Protein AF-A0A8T3PS26-F1 (afdb_monomer_lite)

Secondary structure (DSSP, 8-state):
-----TTTTHHHHHHHHHHHHHTTSPPPPPPPPTTEEEEEEEEES--S--EEEEEETTT--SEEEPPP-----EE-S--S---PPPTTS-GGG--EEE-EES--TTEEEEETTEEEEE-----TTSSPPPEEE---TT--TT--EEEE--

pLDDT: mean 79.86, std 14.34, range [41.72, 97.81]

Structure (mmCIF, N/CA/C/O backbone):
data_AF-A0A8T3PS26-F1
#
_entry.id   AF-A0A8T3PS26-F1
#
loop_
_atom_site.group_PDB
_atom_site.id
_atom_site.type_symbol
_atom_site.label_atom_id
_atom_site.label_alt_id
_atom_site.label_comp_id
_atom_site.label_asym_id
_atom_site.label_entity_id
_atom_site.label_seq_id
_atom_site.pdbx_PDB_ins_code
_atom_site.Cartn_x
_atom_site.Cartn_y
_atom_site.Cartn_z
_atom_site.occupancy
_atom_site.B_iso_or_equiv
_atom_site.auth_seq_id
_atom_site.auth_comp_id
_atom_site.auth_asym_id
_atom_site.auth_atom_id
_atom_site.pdbx_PDB_model_num
ATOM 1 N N . MET A 1 1 ? -33.891 15.680 -0.055 1.00 49.94 1 MET A N 1
ATOM 2 C CA . MET A 1 1 ? -32.909 15.553 1.040 1.00 49.94 1 MET A CA 1
ATOM 3 C C . MET A 1 1 ? -31.734 14.732 0.519 1.00 49.94 1 MET A C 1
ATOM 5 O O . MET A 1 1 ? -31.603 13.557 0.810 1.00 49.94 1 MET A O 1
ATOM 9 N N . HIS A 1 2 ? -30.951 15.341 -0.362 1.00 54.84 2 HIS A N 1
ATOM 10 C CA . HIS A 1 2 ? -29.684 14.826 -0.875 1.00 54.84 2 HIS A CA 1
ATOM 11 C C . HIS A 1 2 ? -28.657 15.887 -0.461 1.00 54.84 2 HIS A C 1
ATOM 13 O O . HIS A 1 2 ? -29.033 17.054 -0.427 1.00 54.84 2 HIS A O 1
ATOM 19 N N . GLU A 1 3 ? -27.431 15.501 -0.110 1.00 57.12 3 GLU A N 1
ATOM 20 C CA . GLU A 1 3 ? -26.338 16.384 0.369 1.00 57.12 3 GLU A CA 1
ATOM 21 C C . GLU A 1 3 ? -26.162 16.578 1.886 1.00 57.12 3 GLU A C 1
ATOM 23 O O . GLU A 1 3 ? -25.632 17.592 2.329 1.00 57.12 3 GLU A O 1
ATOM 28 N N . VAL A 1 4 ? -26.486 15.578 2.709 1.00 55.91 4 VAL A N 1
ATOM 29 C CA . VAL A 1 4 ? -25.908 15.513 4.064 1.00 55.91 4 VAL A CA 1
ATOM 30 C C . VAL A 1 4 ? -25.038 14.272 4.155 1.00 55.91 4 VAL A C 1
ATOM 32 O O . VAL A 1 4 ? -25.537 13.149 4.095 1.00 55.91 4 VAL A O 1
ATOM 35 N N . SER A 1 5 ? -23.721 14.465 4.238 1.00 67.62 5 SER A N 1
ATOM 36 C CA . SER A 1 5 ? -22.808 13.358 4.512 1.00 67.62 5 SER A CA 1
ATOM 37 C C . SER A 1 5 ? -23.127 12.782 5.894 1.00 67.62 5 SER A C 1
ATOM 39 O O . SER A 1 5 ? -23.508 13.520 6.809 1.00 67.62 5 SER A O 1
ATOM 41 N N . GLY A 1 6 ? -22.942 11.472 6.076 1.00 78.88 6 GLY A N 1
ATOM 42 C CA . GLY A 1 6 ? -23.153 10.830 7.377 1.00 78.88 6 GLY A CA 1
ATOM 43 C C . GLY A 1 6 ? -22.358 11.495 8.509 1.00 78.88 6 GLY A C 1
ATOM 44 O O . GLY A 1 6 ? -22.837 11.540 9.635 1.00 78.88 6 GLY A O 1
ATOM 45 N N . VAL A 1 7 ? -21.201 12.090 8.199 1.00 84.00 7 VAL A N 1
ATOM 46 C CA . VAL A 1 7 ? -20.316 12.762 9.164 1.00 84.00 7 VAL A CA 1
ATOM 47 C C . VAL A 1 7 ? -20.839 14.136 9.593 1.00 84.00 7 VAL A C 1
ATOM 49 O O . VAL A 1 7 ? -20.646 14.522 10.738 1.00 84.00 7 VAL A O 1
ATOM 52 N N . THR A 1 8 ? -21.509 14.881 8.710 1.00 83.00 8 THR A N 1
ATOM 53 C CA . THR A 1 8 ? -21.968 16.254 9.000 1.00 83.00 8 THR A CA 1
ATOM 54 C C . THR A 1 8 ? -23.432 16.342 9.424 1.00 83.00 8 THR A C 1
ATOM 56 O O . THR A 1 8 ? -23.834 17.361 9.973 1.00 83.00 8 THR A O 1
ATOM 59 N N . GLY A 1 9 ? -24.230 15.295 9.183 1.00 83.75 9 GLY A N 1
ATOM 60 C CA . GLY A 1 9 ? -25.641 15.242 9.577 1.00 83.75 9 GLY A CA 1
ATOM 61 C C . GLY A 1 9 ? -25.934 14.204 10.657 1.00 83.75 9 GLY A C 1
ATOM 62 O O . GLY A 1 9 ? -26.358 14.545 11.757 1.00 83.75 9 GLY A O 1
ATOM 63 N N . ALA A 1 10 ? -25.715 12.926 10.346 1.00 89.81 10 ALA A N 1
ATOM 64 C CA . ALA A 1 10 ? -26.122 11.830 11.226 1.00 89.81 10 ALA A CA 1
ATOM 65 C C . ALA A 1 10 ? -25.193 11.652 12.439 1.00 89.81 10 ALA A C 1
ATOM 67 O O . ALA A 1 10 ? -25.674 11.392 13.538 1.00 89.81 10 ALA A O 1
ATOM 68 N N . ALA A 1 11 ? -23.877 11.807 12.264 1.00 93.25 11 ALA A N 1
ATOM 69 C CA . ALA A 1 11 ? -22.907 11.602 13.337 1.00 93.25 11 ALA A CA 1
ATOM 70 C C . ALA A 1 11 ? -23.053 12.601 14.504 1.00 93.25 11 ALA A C 1
ATOM 72 O O . ALA A 1 11 ? -23.019 12.133 15.640 1.00 93.25 11 ALA A O 1
ATOM 73 N N . PRO A 1 12 ? -23.283 13.918 14.292 1.00 92.88 12 PRO A N 1
ATOM 74 C CA . PRO A 1 12 ? -23.526 14.849 15.397 1.00 92.88 12 PRO A CA 1
ATOM 75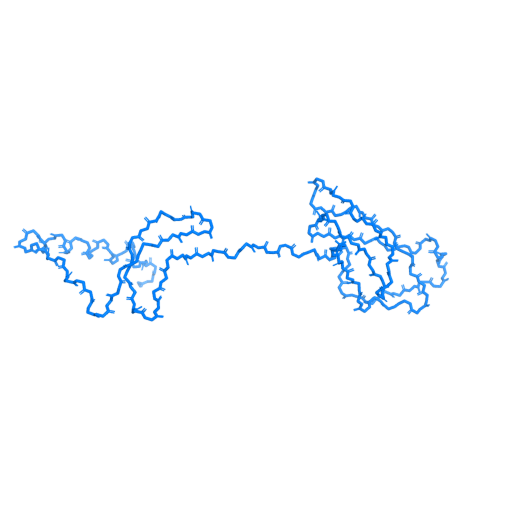 C C . PRO A 1 12 ? -24.787 14.500 16.194 1.00 92.88 12 PRO A C 1
ATOM 77 O O . PRO A 1 12 ? -24.740 14.445 17.418 1.00 92.88 12 PRO A O 1
ATOM 80 N N . VAL A 1 13 ? -25.886 14.161 15.507 1.00 93.62 13 VAL A N 1
ATOM 81 C CA . VAL A 1 13 ? -27.127 13.724 16.170 1.00 93.62 13 VAL A CA 1
ATOM 82 C C . VAL A 1 13 ? -26.890 12.446 16.977 1.00 93.62 13 VAL A C 1
ATOM 84 O O . VAL A 1 13 ? -27.322 12.342 18.121 1.00 93.62 13 VAL A O 1
ATOM 87 N N . TRP A 1 14 ? -26.174 11.471 16.411 1.00 93.94 14 TRP A N 1
ATOM 88 C CA . TRP A 1 14 ? -25.837 10.236 17.118 1.00 93.94 14 TRP A CA 1
ATOM 89 C C . TRP A 1 14 ? -24.952 10.477 18.342 1.00 93.94 14 TRP A C 1
ATOM 91 O O . TRP A 1 14 ? -25.189 9.873 19.385 1.00 93.94 14 TRP A O 1
ATOM 101 N N . HIS A 1 15 ? -23.966 11.368 18.229 1.00 93.94 15 HIS A N 1
ATOM 102 C CA . HIS A 1 15 ? -23.100 11.767 19.333 1.00 93.94 15 HIS A CA 1
ATOM 103 C C . HIS A 1 15 ? -23.915 12.374 20.480 1.00 93.94 15 HIS A C 1
ATOM 105 O O . HIS A 1 15 ? -23.791 11.921 21.611 1.00 93.94 15 HIS A O 1
ATOM 111 N N . GLU A 1 16 ? -24.809 13.329 20.195 1.00 95.06 16 GLU A N 1
ATOM 112 C CA . GLU A 1 16 ? -25.682 13.937 21.212 1.00 95.06 16 GLU A CA 1
ATOM 113 C C . GLU A 1 16 ? -26.591 12.907 21.898 1.00 95.06 16 GLU A C 1
ATOM 115 O O . GLU A 1 16 ? -26.747 12.918 23.122 1.00 95.06 16 GLU A O 1
ATOM 120 N N . VAL A 1 17 ? -27.172 11.987 21.120 1.00 94.62 17 VAL A N 1
ATOM 121 C CA . VAL A 1 17 ? -27.994 10.891 21.652 1.00 94.62 17 VAL A CA 1
ATOM 122 C C . VAL A 1 17 ? -27.162 9.981 22.557 1.00 94.62 17 VAL A C 1
ATOM 124 O O . VAL A 1 17 ? -27.586 9.673 23.673 1.00 94.62 17 VAL A O 1
ATOM 127 N N . MET A 1 18 ? -25.976 9.564 22.109 1.00 94.56 18 MET A N 1
ATOM 128 C CA . MET A 1 18 ? -25.107 8.672 22.875 1.00 94.56 18 MET A CA 1
ATOM 129 C C . MET A 1 18 ? -24.582 9.317 24.152 1.00 94.56 18 MET A C 1
ATOM 131 O O . MET A 1 18 ? -24.622 8.663 25.196 1.00 94.56 18 MET A O 1
ATOM 135 N N . ASP A 1 19 ? -24.188 10.590 24.102 1.00 94.50 19 ASP A N 1
ATOM 136 C CA . ASP A 1 19 ? -23.793 11.368 25.275 1.00 94.50 19 ASP A CA 1
ATOM 137 C C . ASP A 1 19 ? -24.931 11.443 26.290 1.00 94.50 19 ASP A C 1
ATOM 139 O O . ASP A 1 19 ? -24.727 11.187 27.479 1.00 94.50 19 ASP A O 1
ATOM 143 N N . HIS A 1 20 ? -26.152 11.751 25.836 1.00 95.12 20 HIS A N 1
ATOM 144 C CA . HIS A 1 20 ? -27.308 11.832 26.722 1.00 95.12 20 HIS A CA 1
ATOM 145 C C . HIS A 1 20 ? -27.547 10.509 27.457 1.00 95.12 20 HIS A C 1
ATOM 147 O O . HIS A 1 20 ? -27.724 10.527 28.676 1.00 95.12 20 HIS A O 1
ATOM 153 N N . LEU A 1 21 ? -27.545 9.387 26.729 1.00 94.12 21 LEU A N 1
ATOM 154 C CA . LEU A 1 21 ? -27.780 8.049 27.280 1.00 94.12 21 LEU A CA 1
ATOM 155 C C . LEU A 1 21 ? -26.659 7.613 28.241 1.00 94.12 21 LEU A C 1
ATOM 157 O O . LEU A 1 21 ? -26.941 7.079 29.317 1.00 94.12 21 LEU A O 1
ATOM 161 N N . HIS A 1 22 ? -25.397 7.893 27.903 1.00 94.62 22 HIS A N 1
ATOM 162 C CA . HIS A 1 22 ? -24.241 7.489 28.709 1.00 94.62 22 HIS A CA 1
ATOM 163 C C . HIS A 1 22 ? -24.130 8.221 30.054 1.00 94.62 22 HIS A C 1
ATOM 165 O O . HIS A 1 22 ? -23.477 7.710 30.962 1.00 94.62 22 HIS A O 1
ATOM 171 N N . ARG A 1 23 ? -24.799 9.372 30.238 1.00 94.62 23 ARG A N 1
ATOM 172 C CA . ARG A 1 23 ? -24.840 10.069 31.542 1.00 94.62 23 ARG A CA 1
ATOM 173 C C . ARG A 1 23 ? -25.466 9.229 32.651 1.00 94.62 23 ARG A C 1
ATOM 175 O O . ARG A 1 23 ? -25.069 9.359 33.805 1.00 94.62 23 ARG A O 1
ATOM 182 N N . SER A 1 24 ? -26.451 8.404 32.313 1.00 92.62 24 SER A N 1
ATOM 183 C CA . SER A 1 24 ? -27.180 7.577 33.283 1.00 92.62 24 SER A CA 1
ATOM 184 C C . SER A 1 24 ? -26.726 6.120 33.281 1.00 92.62 24 SER A C 1
ATOM 186 O O . SER A 1 24 ? -26.935 5.419 34.268 1.00 92.62 24 SER A O 1
ATOM 188 N N . ALA A 1 25 ? -26.097 5.667 32.198 1.00 91.25 25 ALA A N 1
ATOM 189 C CA . ALA A 1 25 ? -25.570 4.318 32.062 1.00 91.25 25 ALA A CA 1
ATOM 190 C C . ALA A 1 25 ? -24.228 4.358 31.313 1.00 91.25 25 ALA A C 1
ATOM 192 O O . ALA A 1 25 ? -24.209 4.211 30.089 1.00 91.25 25 ALA A O 1
ATOM 193 N N . PRO A 1 26 ? -23.102 4.570 32.021 1.00 88.94 26 PRO A N 1
ATOM 194 C CA . PRO A 1 26 ? -21.788 4.508 31.403 1.00 88.94 26 PRO A CA 1
ATOM 195 C C . PRO A 1 26 ? -21.573 3.146 30.739 1.00 88.94 26 PRO A C 1
ATOM 197 O O . PRO A 1 26 ? -21.760 2.100 31.363 1.00 88.94 26 PRO A O 1
ATOM 200 N N . GLY A 1 27 ? -21.184 3.166 29.468 1.00 86.38 27 GLY A N 1
ATOM 201 C CA . GLY A 1 27 ? -20.841 1.967 28.722 1.00 86.38 27 GLY A CA 1
ATOM 202 C C . GLY A 1 27 ? -19.596 1.299 29.299 1.00 86.38 27 GLY A C 1
ATOM 203 O O . GLY A 1 27 ? -18.659 1.958 29.752 1.00 86.38 27 GLY A O 1
ATOM 204 N N . THR A 1 28 ? -19.575 -0.027 29.264 1.00 89.25 28 THR A N 1
ATOM 205 C CA . THR A 1 28 ? -18.386 -0.824 29.560 1.00 89.25 28 THR A CA 1
ATOM 206 C C . THR A 1 28 ? -17.744 -1.276 28.258 1.00 89.25 28 THR A C 1
ATOM 208 O O . THR A 1 28 ? -18.427 -1.633 27.297 1.00 89.25 28 THR A O 1
ATOM 211 N N . ALA A 1 29 ? -16.411 -1.252 28.213 1.00 88.12 29 ALA A N 1
ATOM 212 C CA . ALA A 1 29 ? -15.692 -1.787 27.068 1.00 88.12 29 ALA A CA 1
ATOM 213 C C . ALA A 1 29 ? -15.997 -3.290 26.929 1.00 88.12 29 ALA A C 1
ATOM 215 O O . ALA A 1 29 ? -15.971 -4.008 27.937 1.00 88.12 29 ALA A O 1
ATOM 216 N N . PRO A 1 30 ? -16.283 -3.781 25.711 1.00 87.94 30 PRO A N 1
ATOM 217 C CA . PRO A 1 30 ? -16.474 -5.204 25.502 1.00 87.94 30 PRO A CA 1
ATOM 218 C C . PRO A 1 30 ? -15.177 -5.962 25.825 1.00 87.94 30 PRO A C 1
ATOM 220 O O . PRO A 1 30 ? -14.080 -5.418 25.654 1.00 87.94 30 PRO A O 1
ATOM 223 N N . PRO A 1 31 ? -15.276 -7.222 26.283 1.00 89.00 31 PRO A N 1
ATOM 224 C CA . PRO A 1 31 ? -14.101 -8.064 26.440 1.00 89.00 31 PRO A CA 1
ATOM 225 C C . PRO A 1 31 ? -13.412 -8.282 25.083 1.00 89.00 31 PRO A C 1
ATOM 227 O O . PRO A 1 31 ? -14.059 -8.183 24.035 1.00 89.00 31 PRO A O 1
ATOM 230 N N . PRO A 1 32 ? -12.107 -8.603 25.083 1.00 85.69 32 PRO A N 1
ATOM 231 C CA . PRO A 1 32 ? -11.384 -8.882 23.853 1.00 85.69 32 PRO A CA 1
ATOM 232 C C . PRO A 1 32 ? -12.029 -10.040 23.068 1.00 85.69 32 PRO A C 1
ATOM 234 O O . PRO A 1 32 ? -12.593 -10.960 23.673 1.00 85.69 32 PRO A O 1
ATOM 237 N N . PRO A 1 33 ? -11.961 -10.005 21.725 1.00 84.31 33 PRO A N 1
ATOM 238 C CA . PRO A 1 33 ? -12.602 -11.003 20.878 1.00 84.31 33 PRO A CA 1
ATOM 239 C C . PRO A 1 33 ? -12.019 -12.400 21.127 1.00 84.31 33 PRO A C 1
ATOM 241 O O . PRO A 1 33 ? -10.801 -12.585 21.160 1.00 84.31 33 PRO A O 1
ATOM 244 N N . GLN A 1 34 ? -12.886 -13.407 21.278 1.00 88.00 34 GLN A N 1
ATOM 245 C CA . GLN A 1 34 ? -12.443 -14.795 21.431 1.00 88.00 34 GLN A CA 1
ATOM 246 C C . GLN A 1 34 ? -11.729 -15.275 20.163 1.00 88.00 34 GLN A C 1
ATOM 248 O O . GLN A 1 34 ? -12.207 -15.054 19.053 1.00 88.00 34 GLN A O 1
ATOM 253 N N . GLY A 1 35 ? -10.579 -15.929 20.334 1.00 88.56 35 GLY A N 1
ATOM 254 C CA . GLY A 1 35 ? -9.735 -16.370 19.216 1.00 88.56 35 GLY A CA 1
ATOM 255 C C . GLY A 1 35 ? -8.960 -15.241 18.526 1.00 88.56 35 GLY A C 1
ATOM 256 O O . GLY A 1 35 ? -8.197 -15.515 17.599 1.00 88.56 35 GLY A O 1
ATOM 257 N N . GLY A 1 36 ? -9.126 -13.995 18.981 1.00 92.81 36 GLY A N 1
ATOM 258 C CA . GLY A 1 36 ? -8.311 -12.873 18.547 1.00 92.81 36 GLY A CA 1
ATOM 259 C C . GLY A 1 36 ? -6.931 -12.895 19.200 1.00 92.81 36 GLY A C 1
ATOM 260 O O . GLY A 1 36 ? -6.791 -13.236 20.375 1.00 92.81 36 GLY A O 1
ATOM 261 N N . VAL A 1 37 ? -5.913 -12.490 18.449 1.00 94.69 37 VAL A N 1
ATOM 262 C CA . VAL A 1 37 ? -4.556 -12.253 18.952 1.00 94.69 37 VAL A CA 1
ATOM 263 C C . VAL A 1 37 ? -4.231 -10.769 18.852 1.00 94.69 37 VAL A C 1
ATOM 265 O O . VAL A 1 37 ? -4.555 -10.130 17.852 1.00 94.69 37 VAL A O 1
ATOM 268 N N . ALA A 1 38 ? -3.624 -10.215 19.899 1.00 94.75 38 ALA A N 1
ATOM 269 C CA . ALA A 1 38 ? -3.193 -8.824 19.921 1.00 94.75 38 ALA A CA 1
ATOM 270 C C . ALA A 1 38 ? -1.717 -8.730 19.527 1.00 94.75 38 ALA A C 1
ATOM 272 O O . ALA A 1 38 ? -0.868 -9.330 20.185 1.00 94.75 38 ALA A O 1
ATOM 273 N N . GLU A 1 39 ? -1.411 -7.945 18.500 1.00 97.12 39 GLU A N 1
ATOM 274 C CA . GLU A 1 39 ? -0.051 -7.729 18.003 1.00 97.12 39 GLU A CA 1
ATOM 275 C C . GLU A 1 39 ? 0.286 -6.238 17.969 1.00 97.12 39 GLU A C 1
ATOM 277 O O . GLU A 1 39 ? -0.574 -5.392 17.720 1.00 97.12 39 GLU A O 1
ATOM 282 N N . ASP A 1 40 ? 1.557 -5.909 18.196 1.00 97.44 40 ASP A N 1
ATOM 283 C CA . ASP A 1 40 ? 2.046 -4.539 18.044 1.00 97.44 40 ASP A CA 1
ATOM 284 C C . ASP A 1 40 ? 2.384 -4.292 16.565 1.00 97.44 40 ASP A C 1
ATOM 286 O O . ASP A 1 40 ? 3.344 -4.847 16.020 1.00 97.44 40 ASP A O 1
ATOM 290 N N . LEU A 1 41 ? 1.561 -3.476 15.906 1.00 97.31 41 LEU A N 1
ATOM 291 C CA . LEU A 1 41 ? 1.616 -3.187 14.479 1.00 97.31 41 LEU A CA 1
ATOM 292 C C . LEU A 1 41 ? 2.472 -1.950 14.199 1.00 97.31 41 LEU A C 1
ATOM 294 O O . LEU A 1 41 ? 2.250 -0.879 14.765 1.00 97.31 41 LEU A O 1
ATOM 298 N N . VAL A 1 42 ? 3.420 -2.079 13.268 1.00 97.81 42 VAL A N 1
ATOM 299 C CA . VAL A 1 42 ? 4.281 -0.977 12.812 1.00 97.81 42 VAL A CA 1
ATOM 300 C C . VAL A 1 42 ? 4.123 -0.745 11.310 1.00 97.81 42 VAL A C 1
ATOM 302 O O . VAL A 1 42 ? 4.122 -1.690 10.521 1.00 97.81 42 VAL A O 1
ATOM 305 N N . PHE A 1 43 ? 4.060 0.517 10.890 1.00 95.69 43 PHE A N 1
ATOM 306 C CA . PHE A 1 43 ? 4.010 0.895 9.477 1.00 95.69 43 PHE A CA 1
ATOM 307 C C . PHE A 1 43 ? 5.409 1.200 8.932 1.00 95.69 43 PHE A C 1
ATOM 309 O O . PHE A 1 43 ? 6.264 1.748 9.628 1.00 95.69 43 PHE A O 1
ATOM 316 N N . THR A 1 44 ? 5.678 0.815 7.685 1.00 93.69 44 THR A N 1
ATOM 317 C CA . THR A 1 44 ? 6.943 1.094 6.991 1.00 93.69 44 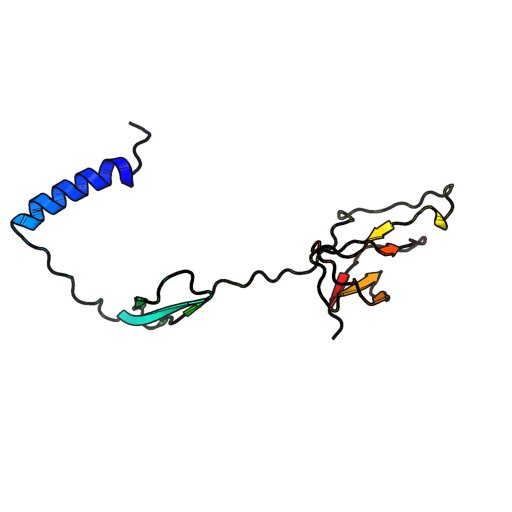THR A CA 1
ATOM 318 C C . THR A 1 44 ? 6.667 1.707 5.612 1.00 93.69 44 THR A C 1
ATOM 320 O O . THR A 1 44 ? 6.143 1.002 4.753 1.00 93.69 44 THR A O 1
ATOM 323 N N . PRO A 1 45 ? 7.025 2.982 5.357 1.00 92.19 45 PRO A N 1
ATOM 324 C CA . PRO A 1 45 ? 7.613 3.942 6.302 1.00 92.19 45 PRO A CA 1
ATOM 325 C C . PRO A 1 45 ? 6.644 4.277 7.459 1.00 92.19 45 PRO A C 1
ATOM 327 O O . PRO A 1 45 ? 5.468 3.929 7.354 1.00 92.19 45 PRO A O 1
ATOM 330 N N . PRO A 1 46 ? 7.107 4.908 8.560 1.00 93.00 46 PRO A N 1
ATOM 331 C CA . PRO A 1 46 ? 6.285 5.186 9.745 1.00 93.00 46 PRO A CA 1
ATOM 332 C C . PRO A 1 46 ? 5.268 6.312 9.481 1.00 93.00 46 PRO A C 1
ATOM 334 O O . PRO A 1 46 ? 5.383 7.413 10.008 1.00 93.00 46 PRO A O 1
ATOM 337 N N . ILE A 1 47 ? 4.294 6.040 8.610 1.00 93.19 47 ILE A N 1
ATOM 338 C CA . ILE A 1 47 ? 3.209 6.959 8.233 1.00 93.19 47 ILE A CA 1
ATOM 339 C C . ILE A 1 47 ? 2.129 7.070 9.311 1.00 93.19 47 ILE A C 1
ATOM 341 O O . ILE A 1 47 ? 1.407 8.059 9.356 1.00 93.19 47 ILE A O 1
ATOM 345 N N . GLU A 1 48 ? 2.039 6.065 10.177 1.00 94.12 48 GLU A N 1
ATOM 346 C CA . GLU A 1 48 ? 1.142 6.013 11.323 1.00 94.12 48 GLU A CA 1
ATOM 347 C C . GLU A 1 48 ? 1.935 5.562 12.554 1.00 94.12 48 GLU A C 1
ATOM 349 O O . GLU A 1 48 ? 2.919 4.819 12.447 1.00 94.12 48 GLU A O 1
ATOM 354 N N . THR A 1 49 ? 1.501 6.015 13.730 1.00 96.75 49 THR A N 1
ATOM 355 C CA . THR A 1 49 ? 2.093 5.631 15.015 1.00 96.75 49 THR A CA 1
ATOM 356 C C . THR A 1 49 ? 1.921 4.127 15.255 1.00 96.75 49 THR A C 1
ATOM 358 O O . THR A 1 49 ? 0.823 3.609 15.033 1.00 96.75 49 THR A O 1
ATOM 361 N N . PRO A 1 50 ? 2.955 3.420 15.752 1.00 97.06 50 PRO A N 1
ATOM 362 C CA . PRO A 1 50 ? 2.814 2.035 16.183 1.00 97.06 50 PRO A CA 1
ATOM 363 C C . PRO A 1 50 ? 1.674 1.867 17.186 1.00 97.06 50 PRO A C 1
ATOM 365 O O . PRO A 1 50 ? 1.581 2.626 18.153 1.00 97.06 50 PRO A O 1
ATOM 368 N N . ARG A 1 51 ? 0.814 0.872 16.969 1.00 96.56 51 ARG A N 1
ATOM 369 C CA . ARG A 1 51 ? -0.335 0.610 17.841 1.00 96.56 51 ARG A CA 1
ATOM 370 C C . ARG A 1 51 ? -0.611 -0.877 17.968 1.00 96.56 51 ARG A C 1
ATOM 372 O O . ARG A 1 51 ? -0.244 -1.662 17.099 1.00 96.56 51 ARG A O 1
ATOM 379 N N . ARG A 1 52 ? -1.252 -1.250 19.069 1.00 95.56 52 ARG A N 1
ATOM 380 C CA . ARG A 1 52 ? -1.692 -2.621 19.308 1.00 95.56 52 ARG A CA 1
ATOM 381 C C . ARG A 1 52 ? -3.011 -2.871 18.587 1.00 95.56 52 ARG A C 1
ATOM 383 O O . ARG A 1 52 ? -3.959 -2.121 18.797 1.00 95.56 52 ARG A O 1
ATOM 390 N N . GLU A 1 53 ? -3.057 -3.923 17.781 1.00 95.19 53 GLU A N 1
ATOM 391 C CA . GLU A 1 53 ? -4.215 -4.304 16.969 1.00 95.19 53 GLU A CA 1
ATOM 392 C C . GLU A 1 53 ? -4.612 -5.759 17.207 1.00 95.19 53 GLU A C 1
ATOM 394 O O . GLU A 1 53 ? -3.769 -6.590 17.548 1.00 95.19 53 GLU A O 1
ATOM 399 N N . TRP A 1 54 ? -5.899 -6.062 17.022 1.00 94.50 54 TRP A N 1
ATOM 400 C CA . TRP A 1 54 ? -6.448 -7.413 17.155 1.00 94.50 54 TRP A CA 1
ATOM 401 C C . TRP A 1 54 ? -6.647 -8.065 15.788 1.00 94.50 54 TRP A C 1
ATOM 403 O O . TRP A 1 54 ? -7.245 -7.477 14.889 1.00 94.50 54 TRP A O 1
ATOM 413 N N . PHE A 1 55 ? -6.205 -9.313 15.661 1.00 94.62 55 PHE A N 1
ATOM 414 C CA . PHE A 1 55 ? -6.288 -10.104 14.436 1.00 94.62 55 PHE A CA 1
ATOM 415 C C . PHE A 1 55 ? -6.931 -11.458 14.705 1.00 94.62 55 PHE A C 1
ATOM 417 O O . PHE A 1 55 ? -6.844 -11.977 15.817 1.00 94.62 55 PHE A O 1
ATOM 424 N N . LEU A 1 56 ? -7.504 -12.080 13.673 1.00 93.44 56 LEU A N 1
ATOM 425 C CA . LEU A 1 56 ? -7.691 -13.531 13.704 1.00 93.44 56 LEU A CA 1
ATOM 426 C C . LEU A 1 56 ? -6.309 -14.192 13.689 1.00 93.44 56 LEU A C 1
ATOM 428 O O . LEU A 1 56 ? -5.405 -13.696 13.013 1.00 93.44 56 LEU A O 1
ATOM 432 N N . ALA A 1 57 ? -6.141 -15.285 14.436 1.00 89.94 57 ALA A N 1
ATOM 433 C CA . ALA A 1 57 ? -4.835 -15.898 14.694 1.00 89.94 57 ALA A CA 1
ATOM 434 C C . ALA A 1 57 ? -4.004 -16.189 13.426 1.00 89.94 57 ALA A C 1
ATOM 436 O O . ALA A 1 57 ? -2.788 -16.024 13.432 1.00 89.94 57 ALA A O 1
ATOM 437 N N . ASP A 1 58 ? -4.651 -16.580 12.332 1.00 93.19 58 ASP A N 1
ATOM 438 C CA . ASP A 1 58 ? -4.044 -16.899 11.034 1.00 93.19 58 ASP A CA 1
ATOM 439 C C . ASP A 1 58 ? -3.797 -15.676 10.130 1.00 93.19 58 ASP A C 1
ATOM 441 O O . ASP A 1 58 ? -3.112 -15.775 9.114 1.00 93.19 58 ASP A O 1
ATOM 445 N N . THR A 1 59 ? -4.319 -14.512 10.513 1.00 94.50 59 THR A N 1
ATOM 446 C CA . THR A 1 59 ? -4.185 -13.236 9.786 1.00 94.50 59 THR A CA 1
ATOM 447 C C . THR A 1 59 ? -3.296 -12.223 10.503 1.00 94.50 59 THR A C 1
ATOM 449 O O . THR A 1 59 ? -3.143 -11.089 10.042 1.00 94.50 59 THR A O 1
ATOM 452 N N . ALA A 1 60 ? -2.717 -12.615 11.640 1.00 95.50 60 ALA A N 1
ATOM 453 C CA . ALA A 1 60 ? -1.925 -11.737 12.481 1.00 95.50 60 ALA A CA 1
ATOM 454 C C . ALA A 1 60 ? -0.713 -11.174 11.733 1.00 95.50 60 ALA A C 1
ATOM 456 O O . ALA A 1 60 ? 0.086 -11.906 11.144 1.00 95.50 60 ALA A O 1
ATOM 457 N N . MET A 1 61 ? -0.557 -9.851 11.784 1.00 96.12 61 MET A N 1
ATOM 458 C CA . MET A 1 61 ? 0.575 -9.155 11.184 1.00 96.12 61 MET A CA 1
ATOM 459 C C . MET A 1 61 ? 1.170 -8.146 12.159 1.00 96.12 61 MET A C 1
ATOM 461 O O . MET A 1 61 ? 0.468 -7.466 12.897 1.00 96.12 61 MET A O 1
ATOM 465 N N . ARG A 1 62 ? 2.497 -8.024 12.117 1.00 97.06 62 ARG A N 1
ATOM 466 C CA . ARG A 1 62 ? 3.270 -7.107 12.975 1.00 97.06 62 ARG A CA 1
ATOM 467 C C . ARG A 1 62 ? 3.810 -5.906 12.201 1.00 97.06 62 ARG A C 1
ATOM 469 O O . ARG A 1 62 ? 4.390 -4.985 12.773 1.00 97.06 62 ARG A O 1
ATOM 476 N N . ARG A 1 63 ? 3.666 -5.920 10.870 1.00 96.44 63 ARG A N 1
ATOM 477 C CA . ARG A 1 63 ? 4.184 -4.874 9.990 1.00 96.44 63 ARG A CA 1
ATOM 478 C C . ARG A 1 63 ? 3.339 -4.706 8.737 1.00 96.44 63 ARG A C 1
ATOM 480 O O . ARG A 1 63 ? 3.143 -5.672 8.007 1.00 96.44 63 ARG A O 1
ATOM 487 N N . ILE A 1 64 ? 2.954 -3.468 8.443 1.00 94.69 64 ILE A N 1
ATOM 488 C CA . ILE A 1 64 ? 2.414 -3.069 7.140 1.00 94.69 64 ILE A CA 1
ATOM 489 C C . ILE A 1 64 ? 3.487 -2.264 6.423 1.00 94.69 64 ILE A C 1
ATOM 491 O O . ILE A 1 64 ? 3.893 -1.197 6.878 1.00 94.69 64 ILE A O 1
ATOM 495 N N . ALA A 1 65 ? 3.968 -2.790 5.301 1.00 93.25 65 ALA A N 1
ATOM 496 C CA . ALA A 1 65 ? 4.920 -2.092 4.456 1.00 93.25 65 ALA A CA 1
ATOM 497 C C . ALA A 1 65 ? 4.197 -1.530 3.234 1.00 93.25 65 ALA A C 1
ATOM 499 O O . ALA A 1 65 ? 3.591 -2.276 2.464 1.00 93.25 65 ALA A O 1
ATOM 500 N N . LEU A 1 66 ? 4.295 -0.219 3.034 1.00 86.50 66 LEU A N 1
ATOM 501 C CA . LEU A 1 66 ? 3.953 0.369 1.754 1.00 86.50 66 LEU A CA 1
ATOM 502 C C . LEU A 1 66 ? 5.007 -0.057 0.728 1.00 86.50 66 LEU A C 1
ATOM 504 O O . LEU A 1 66 ? 6.209 -0.005 1.018 1.00 86.50 66 LEU A O 1
ATOM 508 N N . PRO A 1 67 ? 4.589 -0.460 -0.481 1.00 80.88 67 PRO A N 1
ATOM 509 C CA . PRO A 1 67 ? 5.533 -0.740 -1.541 1.00 80.88 67 PRO A CA 1
ATOM 510 C C . PRO A 1 67 ? 6.336 0.528 -1.831 1.00 80.88 67 PRO A C 1
ATOM 512 O O . PRO A 1 67 ? 5.778 1.580 -2.149 1.00 80.88 67 PRO A O 1
ATOM 515 N N . VAL A 1 68 ? 7.663 0.429 -1.744 1.00 71.31 68 VAL A N 1
ATOM 516 C CA . VAL A 1 68 ? 8.534 1.477 -2.274 1.00 71.31 68 VAL A CA 1
ATOM 517 C C . VAL A 1 68 ? 8.268 1.524 -3.778 1.00 71.31 68 VAL A C 1
ATOM 519 O O . VAL A 1 68 ? 8.411 0.484 -4.431 1.00 71.31 68 VAL A O 1
ATOM 522 N N . PRO A 1 69 ? 7.870 2.672 -4.355 1.00 65.31 69 PRO A N 1
ATOM 523 C CA . PRO A 1 69 ? 7.658 2.761 -5.787 1.00 65.31 69 PRO A CA 1
ATOM 524 C C . PRO A 1 69 ? 8.979 2.432 -6.478 1.00 65.31 69 PRO A C 1
ATOM 526 O O . PRO A 1 69 ? 9.919 3.230 -6.485 1.00 65.31 69 PRO A O 1
ATOM 529 N N . ARG A 1 70 ? 9.069 1.228 -7.052 1.00 63.00 70 ARG A N 1
ATOM 530 C CA . ARG A 1 70 ? 10.197 0.838 -7.887 1.00 63.00 70 ARG A CA 1
ATOM 531 C C . ARG A 1 70 ? 10.092 1.682 -9.146 1.00 63.00 70 ARG A C 1
ATOM 533 O O . ARG A 1 70 ? 9.349 1.347 -10.064 1.00 63.00 70 ARG A O 1
ATOM 540 N N . ARG A 1 71 ? 10.794 2.817 -9.172 1.00 67.50 71 ARG A N 1
ATOM 541 C CA . ARG A 1 71 ? 10.904 3.635 -10.378 1.00 67.50 71 ARG A CA 1
ATOM 542 C C . ARG A 1 71 ? 11.717 2.850 -11.401 1.00 67.50 71 ARG A C 1
ATOM 544 O O . ARG A 1 71 ? 12.939 2.927 -11.423 1.00 67.50 71 ARG A O 1
ATOM 551 N N . ALA A 1 72 ? 11.039 2.047 -12.209 1.00 72.56 72 ALA A N 1
ATOM 552 C CA . ALA A 1 72 ? 11.645 1.465 -13.390 1.00 72.56 72 ALA A CA 1
ATOM 553 C C . ALA A 1 72 ? 11.954 2.598 -14.375 1.00 72.56 72 ALA A C 1
ATOM 555 O O . ALA A 1 72 ? 11.100 3.452 -14.623 1.00 72.56 72 ALA A O 1
ATOM 556 N N . ALA A 1 73 ? 13.172 2.614 -14.913 1.00 78.81 73 ALA A N 1
ATOM 557 C CA . ALA A 1 73 ? 13.509 3.528 -15.991 1.00 78.81 73 ALA A CA 1
ATOM 558 C C . ALA A 1 73 ? 12.646 3.196 -17.213 1.00 78.81 73 ALA A C 1
ATOM 560 O O . ALA A 1 73 ? 12.595 2.047 -17.654 1.00 78.81 73 ALA A O 1
ATOM 561 N N . ARG A 1 74 ? 11.970 4.203 -17.758 1.00 81.31 74 ARG A N 1
ATOM 562 C CA . ARG A 1 74 ? 11.209 4.112 -19.008 1.00 81.31 74 ARG A CA 1
ATOM 563 C C . ARG A 1 74 ? 11.808 5.042 -20.049 1.00 81.31 74 ARG A C 1
ATOM 565 O O . ARG A 1 74 ? 12.406 6.056 -19.699 1.00 81.31 74 ARG A O 1
ATOM 572 N N . ILE A 1 75 ? 11.602 4.720 -21.318 1.00 84.62 75 ILE A N 1
ATOM 573 C CA . ILE A 1 75 ? 11.965 5.592 -22.436 1.00 84.62 75 ILE A CA 1
ATOM 574 C C . ILE A 1 75 ? 10.902 6.694 -22.526 1.00 84.62 75 ILE A C 1
ATOM 576 O O . ILE A 1 75 ? 9.719 6.381 -22.640 1.00 84.62 75 ILE A O 1
ATOM 580 N N . SER A 1 76 ? 11.298 7.964 -22.418 1.00 83.88 76 SER A N 1
ATOM 581 C CA . SER A 1 76 ? 10.376 9.111 -22.386 1.00 83.88 76 SER A CA 1
ATOM 582 C C . SER A 1 76 ? 10.335 9.926 -23.681 1.00 83.88 76 SER A C 1
ATOM 584 O O . SER A 1 76 ? 9.417 10.720 -23.856 1.00 83.88 76 SER A O 1
ATOM 586 N N . SER A 1 77 ? 11.286 9.740 -24.605 1.00 73.69 77 SER A N 1
ATOM 587 C CA . SER A 1 77 ? 11.371 10.552 -25.832 1.00 73.69 77 SER A CA 1
ATOM 588 C C . SER A 1 77 ? 10.654 9.986 -27.057 1.00 73.69 77 SER A C 1
ATOM 590 O O . SER A 1 77 ? 10.522 10.709 -28.041 1.00 73.69 77 SER A O 1
ATOM 592 N N . ILE A 1 78 ? 10.209 8.725 -27.035 1.00 70.88 78 ILE A N 1
ATOM 593 C CA . ILE A 1 78 ? 9.559 8.086 -28.186 1.00 70.88 78 ILE A CA 1
ATOM 594 C C . ILE A 1 78 ? 8.302 7.339 -27.712 1.00 70.88 78 ILE A C 1
ATOM 596 O O . ILE A 1 78 ? 8.428 6.386 -26.939 1.00 70.88 78 ILE A O 1
ATOM 600 N N . PRO A 1 79 ? 7.089 7.744 -28.138 1.00 63.44 79 PRO A N 1
ATOM 601 C CA . PRO A 1 79 ? 5.897 6.914 -27.974 1.00 63.44 79 PRO A CA 1
ATOM 602 C C . PRO A 1 79 ? 6.026 5.649 -28.834 1.00 63.44 79 PRO A C 1
ATOM 604 O O . PRO A 1 79 ? 6.731 5.660 -29.837 1.00 63.44 79 PRO A O 1
ATOM 607 N N . ALA A 1 80 ? 5.348 4.558 -28.469 1.00 66.06 80 ALA A N 1
ATOM 608 C CA . ALA A 1 80 ? 5.370 3.324 -29.258 1.00 66.06 80 ALA A CA 1
ATOM 609 C C . ALA A 1 80 ? 4.877 3.593 -30.695 1.00 66.06 80 ALA A C 1
ATOM 611 O O . ALA A 1 80 ? 3.679 3.749 -30.922 1.00 66.06 80 ALA A O 1
ATOM 612 N N . ALA A 1 81 ? 5.809 3.696 -31.645 1.00 69.12 81 ALA A N 1
ATOM 613 C CA . ALA A 1 81 ? 5.545 4.130 -33.011 1.00 69.12 81 ALA A CA 1
ATOM 614 C C . ALA A 1 81 ? 6.542 3.499 -33.992 1.00 69.12 81 ALA A C 1
ATOM 616 O O . ALA A 1 81 ? 7.712 3.293 -33.667 1.00 69.12 81 ALA A O 1
ATOM 617 N N . SER A 1 82 ? 6.075 3.219 -35.208 1.00 73.81 82 SER A N 1
ATOM 618 C CA . SER A 1 82 ? 6.932 2.858 -36.339 1.00 73.81 82 SER A CA 1
ATOM 619 C C . SER A 1 82 ? 7.522 4.125 -36.953 1.00 73.81 82 SER A C 1
ATOM 621 O O . SER A 1 82 ? 6.791 5.074 -37.234 1.00 73.81 82 SER A O 1
ATOM 623 N N . ILE A 1 83 ? 8.837 4.141 -37.163 1.00 75.50 83 ILE A N 1
ATOM 624 C CA . ILE A 1 83 ? 9.560 5.285 -37.726 1.00 75.50 83 ILE A CA 1
ATOM 625 C C . ILE A 1 83 ? 9.989 4.926 -39.147 1.00 75.50 83 ILE A C 1
ATOM 627 O O . ILE A 1 83 ? 10.598 3.880 -39.361 1.00 75.50 83 ILE A O 1
ATOM 631 N N . ALA A 1 84 ? 9.667 5.788 -40.110 1.00 79.56 84 ALA A N 1
ATOM 632 C CA . ALA A 1 84 ? 10.093 5.646 -41.498 1.00 79.56 84 ALA A CA 1
ATOM 633 C C . ALA A 1 84 ? 11.283 6.571 -41.781 1.00 79.56 84 ALA A C 1
ATOM 635 O O . ALA A 1 84 ? 11.267 7.737 -41.383 1.00 79.56 84 ALA A O 1
ATOM 636 N N . LEU A 1 85 ? 12.296 6.055 -42.479 1.00 81.94 85 LEU A N 1
ATOM 637 C CA . LEU A 1 85 ? 13.417 6.857 -42.970 1.00 81.94 8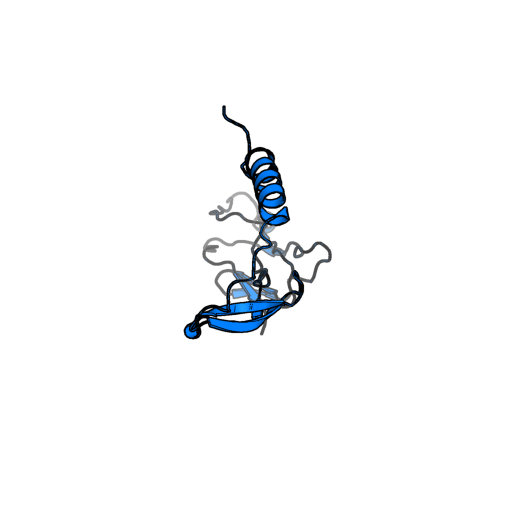5 LEU A CA 1
ATOM 638 C C . LEU A 1 85 ? 13.052 7.490 -44.306 1.00 81.94 85 LEU A C 1
ATOM 640 O O . LEU A 1 85 ? 12.482 6.837 -45.180 1.00 81.94 85 LEU A O 1
ATOM 644 N N . HIS A 1 86 ? 13.396 8.761 -44.462 1.00 82.31 86 HIS A N 1
ATOM 645 C CA . HIS A 1 86 ? 13.157 9.500 -45.688 1.00 82.31 86 HIS A CA 1
ATOM 646 C C . HIS A 1 86 ? 14.312 9.265 -46.675 1.00 82.31 86 HIS A C 1
ATOM 648 O O . HIS A 1 86 ? 15.463 9.485 -46.296 1.00 82.31 86 HIS A O 1
ATOM 654 N N . PRO A 1 87 ? 14.061 8.866 -47.934 1.00 83.12 87 PRO A N 1
ATOM 655 C CA . PRO A 1 87 ? 15.132 8.558 -48.888 1.00 83.12 87 PRO A CA 1
ATOM 656 C C . PRO A 1 87 ? 15.958 9.790 -49.289 1.00 83.12 87 PRO A C 1
ATOM 658 O O . PRO A 1 87 ? 17.163 9.681 -49.489 1.00 83.12 87 PRO A O 1
ATOM 661 N N . ASP A 1 88 ? 15.334 10.969 -49.348 1.00 90.12 88 ASP A N 1
ATOM 662 C CA . ASP A 1 88 ? 16.009 12.197 -49.805 1.00 90.12 88 ASP A CA 1
ATOM 663 C C . ASP A 1 88 ? 16.796 12.938 -48.711 1.00 90.12 88 ASP A C 1
ATOM 665 O O . ASP A 1 88 ? 17.527 13.887 -49.000 1.00 90.12 88 ASP A O 1
ATOM 669 N N . ILE A 1 89 ? 16.637 12.556 -47.438 1.00 82.62 89 ILE A N 1
ATOM 670 C CA . ILE A 1 89 ? 17.336 13.222 -46.335 1.00 82.62 89 ILE A CA 1
ATOM 671 C C . ILE A 1 89 ? 18.641 12.455 -46.068 1.00 82.62 89 ILE A C 1
ATOM 673 O O . ILE A 1 89 ? 18.590 11.251 -45.828 1.00 82.62 89 ILE A O 1
ATOM 677 N N . PRO A 1 90 ? 19.816 13.111 -46.051 1.00 88.06 90 PRO A N 1
ATOM 678 C CA . PRO A 1 90 ? 21.068 12.447 -45.693 1.00 88.06 90 PRO A CA 1
ATOM 679 C C . PRO A 1 90 ? 20.968 11.740 -44.340 1.00 88.06 90 PRO A C 1
ATOM 681 O O . PRO A 1 90 ? 20.370 12.286 -43.406 1.00 88.06 90 PRO A O 1
ATOM 684 N N . ALA A 1 91 ? 21.554 10.546 -44.226 1.00 82.31 91 ALA A N 1
ATOM 685 C CA . ALA A 1 91 ? 21.445 9.716 -43.028 1.00 82.31 91 ALA A CA 1
ATOM 686 C C . ALA A 1 91 ? 21.859 10.497 -41.774 1.00 82.31 91 ALA A C 1
ATOM 688 O O . ALA A 1 91 ? 21.125 10.509 -40.795 1.00 82.31 91 ALA A O 1
ATOM 689 N N . GLU A 1 92 ? 22.936 11.279 -41.844 1.00 85.44 92 GLU A N 1
ATOM 690 C CA . GLU A 1 92 ? 23.482 12.057 -40.725 1.00 85.44 92 GLU A CA 1
ATOM 691 C C . GLU A 1 92 ? 22.501 13.108 -40.176 1.00 85.44 92 GLU A C 1
ATOM 693 O O . GLU A 1 92 ? 22.659 13.590 -39.051 1.00 85.44 92 GLU A O 1
ATOM 698 N N . ARG A 1 93 ? 21.488 13.478 -40.971 1.00 88.31 93 ARG A N 1
ATOM 699 C CA . ARG A 1 93 ? 20.428 14.429 -40.610 1.00 88.31 93 ARG A CA 1
ATOM 700 C C . ARG A 1 93 ? 19.152 13.745 -40.110 1.00 88.31 93 ARG A C 1
ATOM 702 O O . ARG A 1 93 ? 18.232 14.439 -39.691 1.00 88.31 93 ARG A O 1
ATOM 709 N N . GLN A 1 94 ? 19.097 12.414 -40.108 1.00 88.19 94 GLN A N 1
ATOM 710 C CA . GLN A 1 94 ? 17.950 11.610 -39.671 1.00 88.19 94 GLN A CA 1
ATOM 711 C C . GLN A 1 94 ? 18.204 10.927 -38.318 1.00 88.19 94 GLN A C 1
ATOM 713 O O . GLN A 1 94 ? 18.077 9.712 -38.191 1.00 88.19 94 GLN A O 1
ATOM 718 N N . ARG A 1 95 ? 18.585 11.701 -37.293 1.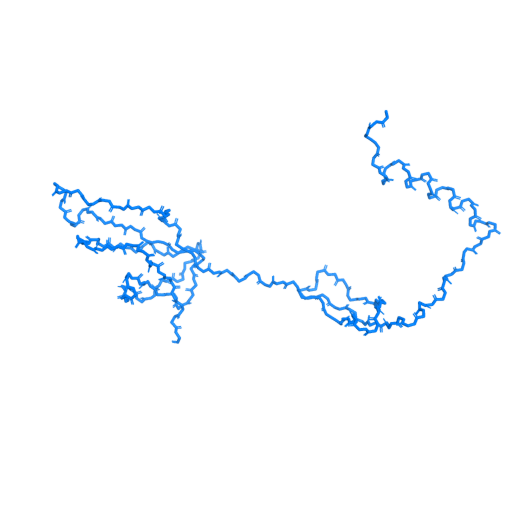00 85.81 95 ARG A N 1
ATOM 719 C CA . ARG A 1 95 ? 18.899 11.182 -35.947 1.00 85.81 95 ARG A CA 1
ATOM 720 C C . ARG A 1 95 ? 17.685 11.190 -35.026 1.00 85.81 95 ARG A C 1
ATOM 722 O O . ARG A 1 95 ? 16.917 12.148 -34.998 1.00 85.81 95 ARG A O 1
ATOM 729 N N . LEU A 1 96 ? 17.582 10.158 -34.194 1.00 84.25 96 LEU A N 1
ATOM 730 C CA . LEU A 1 96 ? 16.579 10.040 -33.140 1.00 84.25 96 LEU A CA 1
ATOM 731 C C . LEU A 1 96 ? 17.219 10.262 -31.775 1.00 84.25 96 LEU A C 1
ATOM 733 O O . LEU A 1 96 ? 18.232 9.651 -31.443 1.00 84.25 96 LEU A O 1
ATOM 737 N N . PHE A 1 97 ? 16.612 11.120 -30.960 1.00 84.50 97 PHE A N 1
ATOM 738 C CA . PHE A 1 97 ? 17.095 11.386 -29.610 1.00 84.50 97 PHE A CA 1
ATOM 739 C C . PHE A 1 97 ? 16.349 10.525 -28.592 1.00 84.50 97 PHE A C 1
ATOM 741 O O . PHE A 1 97 ? 15.137 10.641 -28.406 1.00 84.50 97 PHE A O 1
ATOM 748 N N . LEU A 1 98 ? 17.096 9.661 -27.915 1.00 83.56 98 LEU A N 1
ATOM 749 C CA . LEU A 1 98 ? 16.609 8.744 -26.894 1.00 83.56 98 LEU A CA 1
ATOM 750 C C . LEU A 1 98 ? 16.797 9.341 -25.497 1.00 83.56 98 LEU A C 1
ATOM 752 O O . LEU A 1 98 ? 17.844 9.911 -25.189 1.00 83.56 98 LEU A O 1
ATOM 756 N N . ARG A 1 99 ? 15.778 9.203 -24.648 1.00 84.50 99 ARG A N 1
ATOM 757 C CA . ARG A 1 99 ? 15.756 9.715 -23.274 1.00 84.50 99 ARG A CA 1
ATOM 758 C C . ARG A 1 99 ? 15.097 8.716 -22.337 1.00 84.50 99 ARG A C 1
ATOM 760 O O . ARG A 1 99 ? 14.122 8.072 -22.715 1.00 84.50 99 ARG A O 1
ATOM 767 N N . ALA A 1 100 ? 15.628 8.618 -21.124 1.00 82.62 100 ALA A N 1
ATOM 768 C CA . ALA A 1 100 ? 15.155 7.733 -20.074 1.00 82.62 100 ALA A CA 1
ATOM 769 C C . ALA A 1 100 ? 14.809 8.496 -18.794 1.00 82.62 100 ALA A C 1
ATOM 771 O O . ALA A 1 100 ? 15.547 9.397 -18.390 1.00 82.62 100 ALA A O 1
ATOM 772 N N . GLU A 1 101 ? 13.740 8.080 -18.117 1.00 83.12 101 GLU A N 1
ATOM 773 C CA . GLU A 1 101 ? 13.324 8.629 -16.826 1.00 83.12 101 GLU A CA 1
ATOM 774 C C . GLU A 1 101 ? 12.871 7.521 -15.848 1.00 83.12 101 GLU A C 1
ATOM 776 O O . GLU A 1 101 ? 12.080 6.661 -16.239 1.00 83.12 101 GLU A O 1
ATOM 781 N N . PRO A 1 102 ? 13.313 7.546 -14.573 1.00 80.19 102 PRO A N 1
ATOM 782 C CA . PRO A 1 102 ? 14.354 8.431 -14.065 1.00 80.19 102 PRO A CA 1
ATOM 783 C C . PRO A 1 102 ? 15.756 8.051 -14.580 1.00 80.19 102 PRO A C 1
ATOM 785 O O . PRO A 1 102 ? 16.010 6.893 -14.912 1.00 80.19 102 PRO A O 1
ATOM 788 N N . ALA A 1 103 ? 16.682 9.010 -14.599 1.00 77.25 103 ALA A N 1
ATOM 789 C CA . ALA A 1 103 ? 18.105 8.740 -14.806 1.00 77.25 103 ALA A CA 1
ATOM 790 C C . ALA A 1 103 ? 18.675 7.980 -13.596 1.00 77.25 103 ALA A C 1
ATOM 792 O O . ALA A 1 103 ? 18.932 8.577 -12.551 1.00 77.25 103 ALA A O 1
ATOM 793 N N . LEU A 1 104 ? 18.842 6.662 -13.726 1.00 75.00 104 LEU A N 1
ATOM 794 C CA . LEU A 1 104 ? 19.414 5.808 -12.684 1.00 75.00 104 LEU A CA 1
ATOM 795 C C . LEU A 1 104 ? 20.868 5.432 -13.013 1.00 75.00 104 LEU A C 1
ATOM 797 O O . LEU A 1 104 ? 21.192 5.214 -14.185 1.00 75.00 104 LEU A O 1
ATOM 801 N N . PRO A 1 105 ? 21.734 5.285 -11.996 1.00 71.56 105 PRO A N 1
ATOM 802 C CA . PRO A 1 105 ? 23.060 4.711 -12.177 1.00 71.56 105 PRO A CA 1
ATOM 803 C C . PRO A 1 105 ? 22.997 3.307 -12.792 1.00 71.56 105 PRO A C 1
ATOM 805 O O . PRO A 1 105 ? 22.090 2.523 -12.508 1.00 71.56 105 PRO A O 1
ATOM 808 N N . GLY A 1 106 ? 23.976 2.993 -13.640 1.00 73.81 106 GLY A N 1
ATOM 809 C CA . GLY A 1 106 ? 24.095 1.687 -14.286 1.00 73.81 106 GLY A CA 1
ATOM 810 C C . GLY A 1 106 ? 23.189 1.486 -15.501 1.00 73.81 106 GLY A C 1
ATOM 811 O O . GLY A 1 106 ? 23.282 0.445 -16.131 1.00 73.81 106 GLY A O 1
ATOM 812 N N . LEU A 1 107 ? 22.335 2.435 -15.889 1.00 76.62 107 LEU A N 1
ATOM 813 C CA . LEU A 1 107 ? 21.514 2.271 -17.090 1.00 76.62 107 LEU A CA 1
ATOM 814 C C . LEU A 1 107 ? 22.363 2.248 -18.377 1.00 76.62 107 LEU A C 1
ATOM 816 O O . LEU A 1 107 ? 23.188 3.136 -18.615 1.00 76.62 107 LEU A O 1
ATOM 820 N N . ALA A 1 108 ? 22.107 1.257 -19.231 1.00 79.12 108 ALA A N 1
ATOM 821 C CA . ALA A 1 108 ? 22.694 1.111 -20.561 1.00 79.12 108 ALA A CA 1
ATOM 822 C C . ALA A 1 108 ? 21.606 1.028 -21.638 1.00 79.12 108 ALA A C 1
ATOM 824 O O . ALA A 1 108 ? 20.584 0.360 -21.451 1.00 79.12 108 ALA A O 1
ATOM 825 N N . TRP A 1 109 ? 21.847 1.687 -22.773 1.00 81.44 109 TRP A N 1
ATOM 826 C CA . TRP A 1 109 ? 20.956 1.640 -23.930 1.00 81.44 109 TRP A CA 1
ATOM 827 C C . TRP A 1 109 ? 21.257 0.425 -24.795 1.00 81.44 109 TRP A C 1
ATOM 829 O O . TRP A 1 109 ? 22.418 0.142 -25.101 1.00 81.44 109 TRP A O 1
ATOM 839 N N . GLN A 1 110 ? 20.200 -0.259 -25.228 1.00 82.81 110 GLN A N 1
ATOM 840 C CA . GLN A 1 110 ? 20.290 -1.354 -26.185 1.00 82.81 110 GLN A CA 1
ATOM 841 C C . GLN A 1 110 ? 19.288 -1.162 -27.321 1.00 82.81 110 GLN A C 1
ATOM 843 O O . GLN A 1 110 ? 18.119 -0.863 -27.066 1.00 82.81 110 GLN A O 1
ATOM 848 N N . ILE A 1 111 ? 19.748 -1.394 -28.548 1.00 81.31 111 ILE A N 1
ATOM 849 C CA . ILE A 1 111 ? 18.935 -1.477 -29.767 1.00 81.31 111 ILE A CA 1
ATOM 850 C C . ILE A 1 111 ? 19.059 -2.916 -30.255 1.00 81.31 111 ILE A C 1
ATOM 852 O O . ILE A 1 111 ? 20.170 -3.426 -30.349 1.00 81.31 111 ILE A O 1
ATOM 856 N N . ASP A 1 112 ? 17.941 -3.622 -30.418 1.00 78.94 112 ASP A N 1
ATOM 857 C CA . ASP A 1 112 ? 17.937 -5.050 -30.777 1.00 78.94 112 ASP A CA 1
ATOM 858 C C . ASP A 1 112 ? 18.832 -5.931 -29.890 1.00 78.94 112 ASP A C 1
ATOM 860 O O . ASP A 1 112 ? 19.445 -6.903 -30.323 1.00 78.94 112 ASP A O 1
ATOM 864 N N . ARG A 1 113 ? 18.874 -5.594 -28.591 1.00 76.94 113 ARG A N 1
ATOM 865 C CA . ARG A 1 113 ? 19.734 -6.203 -27.553 1.00 76.94 113 ARG A CA 1
ATOM 866 C C . ARG A 1 113 ? 21.237 -5.961 -27.730 1.00 76.94 113 ARG A C 1
ATOM 868 O O . ARG A 1 113 ? 22.005 -6.424 -26.887 1.00 76.94 113 ARG A O 1
ATOM 875 N N . VAL A 1 114 ? 21.650 -5.202 -28.739 1.00 79.81 114 VAL A N 1
ATOM 876 C CA . VAL A 1 114 ? 23.033 -4.767 -28.936 1.00 79.81 114 VAL A CA 1
ATOM 877 C C . VAL A 1 114 ? 23.286 -3.511 -28.093 1.00 79.81 114 VAL A C 1
ATOM 879 O O . VAL A 1 114 ? 22.534 -2.538 -28.210 1.00 79.81 114 VAL A O 1
ATOM 882 N N . PRO A 1 115 ? 24.302 -3.505 -27.208 1.00 76.56 115 PRO A N 1
ATOM 883 C CA . PRO A 1 115 ? 24.690 -2.312 -26.463 1.00 76.56 115 PRO A CA 1
ATOM 884 C C . PRO A 1 115 ? 25.058 -1.163 -27.405 1.00 76.56 115 PRO A C 1
ATOM 886 O O . PRO A 1 115 ? 25.935 -1.308 -28.249 1.00 76.56 115 PRO A O 1
ATOM 889 N N . PHE A 1 116 ? 24.384 -0.024 -27.246 1.00 72.12 116 PHE A N 1
ATOM 890 C CA . PHE A 1 116 ? 24.589 1.168 -28.072 1.00 72.12 116 PHE A CA 1
ATOM 891 C C . PHE A 1 116 ? 25.402 2.247 -27.339 1.00 72.12 116 PHE A C 1
ATOM 893 O O . PHE A 1 116 ? 26.308 2.841 -27.916 1.00 72.12 116 PHE A O 1
ATOM 900 N N . ILE A 1 117 ? 25.127 2.473 -26.048 1.00 70.56 117 ILE A N 1
ATOM 901 C CA . ILE A 1 117 ? 25.977 3.290 -25.172 1.00 70.56 117 ILE A CA 1
ATOM 902 C C . ILE A 1 117 ? 25.891 2.790 -23.727 1.00 70.56 117 ILE A C 1
ATOM 904 O O . ILE A 1 117 ? 24.806 2.485 -23.215 1.00 70.56 117 ILE A O 1
ATOM 908 N N . THR A 1 118 ? 27.044 2.727 -23.063 1.00 54.16 118 THR A N 1
ATOM 909 C CA . THR A 1 118 ? 27.152 2.491 -21.621 1.00 54.16 118 THR A CA 1
ATOM 910 C C . THR A 1 118 ? 27.158 3.845 -20.914 1.00 54.16 118 THR A C 1
ATOM 912 O O . THR A 1 118 ? 27.920 4.725 -21.301 1.00 54.16 118 THR A O 1
ATOM 915 N N . ALA A 1 119 ? 26.333 3.985 -19.875 1.00 52.81 119 ALA A N 1
ATOM 916 C CA . ALA A 1 119 ? 26.131 5.179 -19.050 1.00 52.81 119 ALA A CA 1
ATOM 917 C C . ALA A 1 119 ? 25.169 6.230 -19.632 1.00 52.81 119 ALA A C 1
ATOM 919 O O . ALA A 1 119 ? 25.553 7.244 -20.214 1.00 52.81 119 ALA A O 1
ATOM 920 N N . ALA A 1 120 ? 23.880 6.046 -19.341 1.00 52.62 120 ALA A N 1
ATOM 921 C CA . ALA A 1 120 ? 22.996 7.189 -19.153 1.00 52.62 120 ALA A CA 1
ATOM 922 C C . ALA A 1 120 ? 23.446 7.916 -17.873 1.00 52.62 120 ALA A C 1
ATOM 924 O O . ALA A 1 120 ? 23.150 7.480 -16.763 1.00 52.62 120 ALA A O 1
ATOM 925 N N . GLY A 1 121 ? 24.240 8.976 -18.034 1.00 53.34 121 GLY A N 1
ATOM 926 C CA . GLY A 1 121 ? 24.735 9.778 -16.918 1.00 53.34 121 GLY A CA 1
ATOM 927 C C . GLY A 1 121 ? 23.605 10.231 -15.992 1.00 53.34 121 GLY A C 1
ATOM 928 O O . GLY A 1 121 ? 22.508 10.580 -16.439 1.00 53.34 121 GLY A O 1
ATOM 929 N N . THR A 1 122 ? 23.879 10.217 -14.690 1.00 52.91 122 THR A N 1
ATOM 930 C CA . THR A 1 122 ? 23.006 10.794 -13.670 1.00 52.91 122 THR A CA 1
ATOM 931 C C . THR A 1 122 ? 22.787 12.269 -13.996 1.00 52.91 122 THR A C 1
ATOM 933 O O . THR A 1 122 ? 23.746 13.027 -14.121 1.00 52.91 122 THR A O 1
ATOM 936 N N . SER A 1 123 ? 21.532 12.684 -14.144 1.00 58.16 123 SER A N 1
ATOM 937 C CA . SER A 1 123 ? 21.176 14.087 -14.355 1.00 58.16 123 SER A CA 1
ATOM 938 C C . SER A 1 123 ? 20.417 14.609 -13.139 1.00 58.16 123 SER A C 1
ATOM 940 O O . SER A 1 123 ? 19.479 13.939 -12.691 1.00 58.16 123 SER A O 1
ATOM 942 N N . PRO A 1 124 ? 20.746 15.808 -12.626 1.00 55.53 124 PRO A N 1
ATOM 943 C CA . PRO A 1 124 ? 20.016 16.421 -11.517 1.00 55.53 124 PRO A CA 1
ATOM 944 C C . PRO A 1 124 ? 18.537 16.683 -11.853 1.00 55.53 124 PRO A C 1
ATOM 946 O O . PRO A 1 124 ? 17.710 16.765 -10.952 1.00 55.53 124 PRO A O 1
ATOM 949 N N . ALA A 1 125 ? 18.177 16.733 -13.142 1.00 62.44 125 ALA A N 1
ATOM 950 C CA . ALA A 1 125 ? 16.801 16.898 -13.615 1.00 62.44 125 ALA A CA 1
ATOM 951 C C . ALA A 1 125 ? 15.971 15.593 -13.602 1.00 62.44 125 ALA A C 1
ATOM 953 O O . ALA A 1 125 ? 14.862 15.557 -14.132 1.00 62.44 125 ALA A O 1
ATOM 954 N N . GLY A 1 126 ? 16.515 14.486 -13.080 1.00 68.25 126 GLY A N 1
ATOM 955 C CA . GLY A 1 126 ? 15.838 13.185 -13.047 1.00 68.25 126 GLY A CA 1
ATOM 956 C C . GLY A 1 126 ? 15.672 12.519 -14.417 1.00 68.25 126 GLY A C 1
ATOM 957 O O . GLY A 1 126 ? 15.087 11.448 -14.495 1.00 68.25 126 GLY A O 1
ATOM 958 N N . THR A 1 127 ? 16.214 13.108 -15.481 1.00 72.69 127 THR A N 1
ATOM 959 C CA . THR A 1 127 ? 16.037 12.704 -16.882 1.00 72.69 127 THR A CA 1
ATOM 960 C C . THR A 1 127 ? 17.393 12.471 -17.528 1.00 72.69 127 THR A C 1
ATOM 962 O O . THR A 1 127 ? 18.264 13.327 -17.394 1.00 72.69 127 THR A O 1
ATOM 965 N N . SER A 1 128 ? 17.603 11.361 -18.239 1.00 74.69 128 SER A N 1
ATOM 966 C CA . SER A 1 128 ? 18.909 11.097 -18.856 1.00 74.69 128 SER A CA 1
ATOM 967 C C . SER A 1 128 ? 19.265 12.178 -19.886 1.00 74.69 128 SER A C 1
ATOM 969 O O . SER A 1 128 ? 18.366 12.707 -20.551 1.00 74.69 128 SER A O 1
ATOM 971 N N . PRO A 1 129 ? 20.559 12.482 -20.096 1.00 77.38 129 PRO A N 1
ATOM 972 C CA . PRO A 1 129 ? 20.958 13.266 -21.260 1.00 77.38 129 PRO A CA 1
ATOM 973 C C . PRO A 1 129 ? 20.429 12.602 -22.548 1.00 77.38 129 PRO A C 1
ATOM 975 O O . PRO A 1 129 ? 20.352 11.367 -22.603 1.00 77.38 129 PRO A O 1
ATOM 978 N N . PRO A 1 130 ? 20.015 13.389 -23.560 1.00 78.94 130 PRO A N 1
ATOM 979 C CA . PRO A 1 130 ? 19.541 12.835 -24.819 1.00 78.94 130 PRO A CA 1
ATOM 980 C C . PRO A 1 130 ? 20.693 12.129 -25.539 1.00 78.94 130 PRO A C 1
ATOM 982 O O . PRO A 1 130 ? 21.764 12.706 -25.725 1.00 78.94 130 PRO A O 1
ATOM 985 N N . VAL A 1 131 ? 20.464 10.892 -25.970 1.00 81.56 131 VAL A N 1
ATOM 986 C CA . VAL A 1 131 ? 21.435 10.112 -26.745 1.00 81.56 131 VAL A CA 1
ATOM 987 C C . VAL A 1 131 ? 20.970 10.064 -28.196 1.00 81.56 131 VAL A C 1
ATOM 989 O O . VAL A 1 131 ? 19.860 9.620 -28.474 1.00 81.56 131 VAL A O 1
ATOM 992 N N . GLY A 1 132 ? 21.799 10.544 -29.123 1.00 84.12 132 GLY A N 1
ATOM 993 C CA . GLY A 1 132 ? 21.477 10.549 -30.551 1.00 84.12 132 GLY A CA 1
ATOM 994 C C . GLY A 1 132 ? 21.791 9.209 -31.213 1.00 84.12 132 GLY A C 1
ATOM 995 O O . GLY A 1 132 ? 22.964 8.905 -31.428 1.00 84.12 132 GLY A O 1
ATOM 996 N N . TRP A 1 133 ? 20.756 8.459 -31.577 1.00 82.81 133 TRP A N 1
ATOM 997 C CA . TRP A 1 133 ? 20.828 7.217 -32.344 1.00 82.81 133 TRP A CA 1
ATOM 998 C C . TRP A 1 133 ? 20.587 7.472 -33.836 1.00 82.81 133 TRP A C 1
ATOM 1000 O O . TRP A 1 133 ? 19.768 8.315 -34.206 1.00 82.81 133 TRP A O 1
ATOM 1010 N N . GLN A 1 134 ? 21.331 6.761 -34.682 1.00 85.38 134 GLN A N 1
ATOM 1011 C CA . GLN A 1 134 ? 21.205 6.813 -36.133 1.00 85.38 134 GLN A CA 1
ATOM 1012 C C . GLN A 1 134 ? 20.568 5.501 -36.616 1.00 85.38 134 GLN A C 1
ATOM 1014 O O . GLN A 1 134 ? 21.258 4.483 -36.587 1.00 85.38 134 GLN A O 1
ATOM 1019 N N . PRO A 1 135 ? 19.290 5.502 -37.028 1.00 78.25 135 PRO A N 1
ATOM 1020 C CA . PRO A 1 135 ? 18.647 4.320 -37.593 1.00 78.25 135 PRO A CA 1
ATOM 1021 C C . PRO A 1 135 ? 19.229 3.962 -38.966 1.00 78.25 135 PRO A C 1
ATOM 1023 O O . PRO A 1 135 ? 19.535 4.853 -39.768 1.00 78.25 135 PRO A O 1
ATOM 1026 N N . VAL A 1 136 ? 19.317 2.664 -39.256 1.00 73.94 136 VAL A N 1
ATOM 1027 C CA . VAL A 1 136 ? 19.592 2.112 -40.590 1.00 73.94 136 VAL A CA 1
ATOM 1028 C C . VAL A 1 136 ? 18.394 1.305 -41.113 1.00 73.94 136 VAL A C 1
ATOM 1030 O O . VAL A 1 136 ? 17.596 0.792 -40.324 1.00 73.94 136 VAL A O 1
ATOM 1033 N N . PRO A 1 137 ? 18.217 1.180 -42.446 1.00 62.81 137 PRO A N 1
ATOM 1034 C CA . PRO A 1 137 ? 17.194 0.302 -43.006 1.00 62.81 137 PRO A CA 1
ATOM 1035 C C . PRO A 1 137 ? 17.371 -1.130 -42.475 1.00 62.81 137 PRO A C 1
ATOM 1037 O O . PRO A 1 137 ? 18.460 -1.682 -42.597 1.00 62.81 137 PRO A O 1
ATOM 1040 N N . ALA A 1 138 ? 16.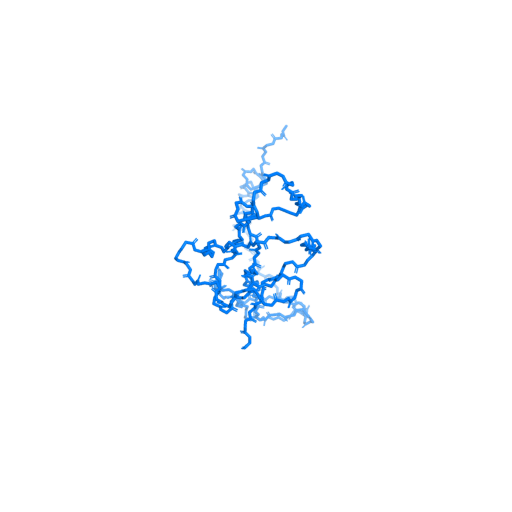293 -1.706 -41.926 1.00 61.16 138 ALA A N 1
ATOM 1041 C CA . ALA A 1 138 ? 16.199 -2.977 -41.182 1.00 61.16 138 ALA A CA 1
ATOM 1042 C C . ALA A 1 138 ? 16.282 -2.895 -39.645 1.00 61.16 138 ALA A C 1
ATOM 1044 O O . ALA A 1 138 ? 15.962 -3.891 -38.994 1.00 61.16 138 ALA A O 1
ATOM 1045 N N . ASP A 1 139 ? 16.581 -1.733 -39.057 1.00 61.12 139 ASP A N 1
ATOM 1046 C CA . ASP A 1 139 ? 16.416 -1.550 -37.613 1.00 61.12 139 ASP A CA 1
ATOM 1047 C C . ASP A 1 139 ? 14.923 -1.563 -37.261 1.00 61.12 139 ASP A C 1
ATOM 1049 O O . ASP A 1 139 ? 14.145 -0.712 -37.703 1.00 61.12 139 ASP A O 1
ATOM 1053 N N . ILE A 1 140 ? 14.502 -2.523 -36.439 1.00 53.94 140 ILE A N 1
ATOM 1054 C CA . ILE A 1 140 ? 13.152 -2.544 -35.879 1.00 53.94 140 ILE A CA 1
ATOM 1055 C C . ILE A 1 140 ? 13.293 -2.181 -34.411 1.00 53.94 140 ILE A C 1
ATOM 1057 O O . ILE A 1 140 ? 13.794 -2.973 -33.625 1.00 53.94 140 ILE A O 1
ATOM 1061 N N . ILE A 1 141 ? 12.753 -1.037 -33.982 1.00 51.91 141 ILE A N 1
ATOM 1062 C CA . ILE A 1 141 ? 12.628 -0.730 -32.546 1.00 51.91 141 ILE A CA 1
ATOM 1063 C C . ILE A 1 141 ? 11.498 -1.587 -31.944 1.00 51.91 141 ILE A C 1
ATOM 1065 O O . ILE A 1 141 ? 10.487 -1.092 -31.460 1.00 51.91 141 ILE A O 1
ATOM 1069 N N . SER A 1 142 ? 11.627 -2.911 -32.005 1.00 41.72 142 SER A N 1
ATOM 1070 C CA . SER A 1 142 ? 10.691 -3.840 -31.376 1.00 41.72 142 SER A CA 1
ATOM 1071 C C . SER A 1 142 ? 10.970 -3.917 -29.876 1.00 41.72 142 SER A C 1
ATOM 1073 O O . SER A 1 142 ? 10.060 -4.157 -29.081 1.00 41.72 142 SER A O 1
ATOM 1075 N N . ARG A 1 143 ? 12.240 -3.734 -29.472 1.00 49.34 143 ARG A N 1
ATOM 1076 C CA . ARG A 1 143 ? 12.704 -3.930 -28.090 1.00 49.34 143 ARG A CA 1
ATOM 1077 C C . ARG A 1 143 ? 13.872 -3.011 -27.727 1.00 49.34 143 ARG A C 1
ATOM 1079 O O . ARG A 1 143 ? 14.965 -3.481 -27.419 1.00 49.34 143 ARG A O 1
ATOM 1086 N N . SER A 1 144 ? 13.645 -1.702 -27.699 1.00 52.00 144 SER A N 1
ATOM 1087 C CA . SER A 1 144 ? 14.533 -0.813 -26.945 1.00 52.00 144 SER A CA 1
ATOM 1088 C C . SER A 1 144 ? 14.307 -1.052 -25.452 1.00 52.00 144 SER A C 1
ATOM 1090 O O . SER A 1 144 ? 13.188 -0.902 -24.957 1.00 52.00 144 SER A O 1
ATOM 1092 N N . SER A 1 145 ? 15.352 -1.445 -24.731 1.00 57.66 145 SER A N 1
ATOM 1093 C CA . SER A 1 145 ? 15.287 -1.639 -23.281 1.00 57.66 145 SER A CA 1
ATOM 1094 C C . SER A 1 145 ? 16.447 -0.930 -22.611 1.00 57.66 145 SER A C 1
ATOM 1096 O O . SER A 1 145 ? 17.527 -0.804 -23.190 1.00 57.66 145 SER A O 1
ATOM 1098 N N . ILE A 1 146 ? 16.208 -0.479 -21.387 1.00 58.72 146 ILE A N 1
ATOM 1099 C CA . ILE A 1 146 ? 17.242 0.088 -20.541 1.00 58.72 146 ILE A CA 1
ATOM 1100 C C . ILE A 1 146 ? 17.509 -0.939 -19.442 1.00 58.72 146 ILE A C 1
ATOM 1102 O O . ILE A 1 146 ? 16.586 -1.330 -18.725 1.00 58.72 146 ILE A O 1
ATOM 1106 N N . ARG A 1 147 ? 18.753 -1.411 -19.331 1.00 59.62 147 ARG A N 1
ATOM 1107 C CA . ARG A 1 147 ? 19.169 -2.359 -18.285 1.00 59.62 147 ARG A CA 1
ATOM 1108 C C . ARG A 1 147 ? 20.134 -1.711 -17.315 1.00 59.62 147 ARG A C 1
ATOM 1110 O O . ARG A 1 147 ? 20.944 -0.892 -17.728 1.00 59.62 147 ARG A O 1
ATOM 1117 N N . THR A 1 148 ? 20.069 -2.124 -16.055 1.00 50.94 148 THR A N 1
ATOM 1118 C CA . THR A 1 148 ? 21.126 -1.871 -15.074 1.00 50.94 148 THR A CA 1
ATOM 1119 C C . THR A 1 148 ? 22.320 -2.765 -15.419 1.00 50.94 148 THR A C 1
ATOM 1121 O O . THR A 1 148 ? 22.150 -3.974 -15.574 1.00 50.94 148 THR A O 1
ATOM 1124 N N . ALA A 1 149 ? 23.501 -2.180 -15.592 1.00 53.53 149 ALA A N 1
ATOM 1125 C CA . ALA A 1 149 ? 24.768 -2.885 -15.658 1.00 53.53 149 ALA A CA 1
ATOM 1126 C C . ALA A 1 149 ? 24.959 -3.605 -14.318 1.00 53.53 149 ALA A C 1
ATOM 1128 O O . ALA A 1 149 ? 24.831 -2.976 -13.265 1.00 53.53 149 ALA A O 1
ATOM 1129 N N . GLY A 1 150 ? 25.138 -4.925 -14.384 1.00 44.75 150 GLY A N 1
ATOM 1130 C CA . GLY A 1 150 ? 25.483 -5.749 -13.227 1.00 44.75 150 GLY A CA 1
ATOM 1131 C C . GLY A 1 150 ? 26.914 -5.518 -12.779 1.00 44.75 150 GLY A C 1
ATOM 1132 O O . GLY A 1 150 ? 27.719 -5.047 -13.615 1.00 44.75 150 GLY A O 1
#

Foldseek 3Di:
DPDDDCVRPVVVVVVVVVVVVCVVPPDDDDDDDPQWDWEFAAEVVRPDDTDIDIDRPVGDDRYDYDDDPPPFKDWDQDDPDDDDDDPPDPQVRPKDWIKIAQQDAQKFWDFVNHTDDTDQDHDPVRMGDTDIDGDDPPRDSPDTDIDRHD

Radius of gyration: 29.87 Å; chains: 1; bounding box: 60×34×83 Å
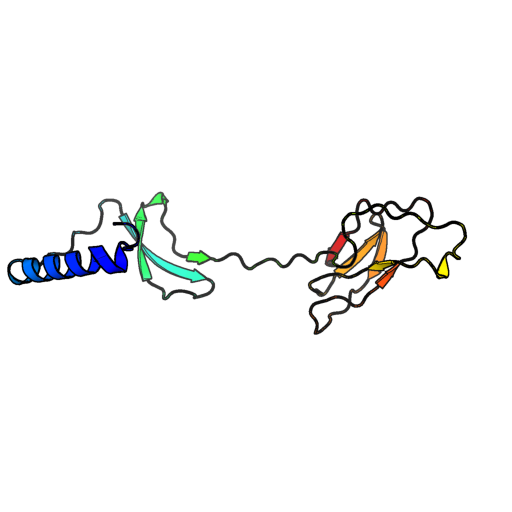
Sequence (150 aa):
MHEVSGVTGAAPVWHEVMDHLHRSAPGTAPPPPQGGVAEDLVFTPPIETPRREWFLADTAMRRIALPVPRRAARISSIPAASIALHPDIPAERQRLFLRAEPALPGLAWQIDRVPFITAAGTSPAGTSPPVGWQPVPADIISRSSIRTAG